Protein AF-A0AAE1L338-F1 (afdb_monomer_lite)

Sequence (168 aa):
MLDHKSTFDGTFHEGCIELVIPLTLLQFVAMLEHGADMKSQLRFGVSKTYLTIAQLLQYNCYAGVLKISAQLRNATVCKSVEDGVVCPLVLRKGLCTTSAMGNIDHNPTATTSTNSFHGTSVSVFQHSIKEDKGEERGQLQFGEEKVKIVPKLPDSFTNVRPAFFNMN

Structure (mmCIF, N/CA/C/O backbone):
data_AF-A0AAE1L338-F1
#
_entry.id   AF-A0AAE1L338-F1
#
loop_
_atom_site.group_PDB
_atom_site.id
_atom_site.type_symbol
_atom_site.label_atom_id
_atom_site.label_alt_id
_atom_site.label_comp_id
_atom_site.label_asym_id
_atom_site.label_entity_id
_atom_site.label_seq_id
_atom_site.pdbx_PDB_ins_code
_atom_site.Cartn_x
_atom_site.Cartn_y
_atom_site.Cartn_z
_atom_site.occupancy
_atom_site.B_iso_or_equiv
_atom_site.auth_seq_id
_atom_site.auth_comp_id
_atom_site.auth_asym_id
_atom_site.auth_atom_id
_atom_site.pdbx_PDB_model_num
ATOM 1 N N . MET A 1 1 ? 7.293 -28.829 -3.267 1.00 37.09 1 MET A N 1
ATOM 2 C CA . MET A 1 1 ? 8.489 -28.284 -3.940 1.00 37.09 1 MET A CA 1
ATOM 3 C C . MET A 1 1 ? 7.964 -27.532 -5.155 1.00 37.09 1 MET A C 1
ATOM 5 O O . MET A 1 1 ? 7.483 -28.184 -6.065 1.00 37.09 1 MET A O 1
ATOM 9 N N . LEU A 1 2 ? 7.832 -26.202 -5.088 1.00 39.38 2 LEU A N 1
ATOM 10 C CA . LEU A 1 2 ? 7.271 -25.414 -6.199 1.00 39.38 2 LEU A CA 1
ATOM 11 C C . LEU A 1 2 ? 8.391 -25.149 -7.198 1.00 39.38 2 LEU A C 1
ATOM 13 O O . LEU A 1 2 ? 9.387 -24.557 -6.803 1.00 39.38 2 LEU A O 1
ATOM 17 N N . ASP A 1 3 ? 8.243 -25.609 -8.435 1.00 42.62 3 ASP A N 1
ATOM 18 C CA . ASP A 1 3 ? 9.227 -25.429 -9.503 1.00 42.62 3 ASP A CA 1
ATOM 19 C C . ASP A 1 3 ? 9.477 -23.935 -9.765 1.00 42.62 3 ASP A C 1
ATOM 21 O O . ASP A 1 3 ? 8.553 -23.173 -10.042 1.00 42.62 3 ASP A O 1
ATOM 25 N N . HIS A 1 4 ? 10.727 -23.487 -9.630 1.00 52.31 4 HIS A N 1
ATOM 26 C CA . HIS A 1 4 ? 11.099 -22.063 -9.700 1.00 52.31 4 HIS A CA 1
ATOM 27 C C . HIS A 1 4 ? 11.395 -21.579 -11.129 1.00 52.31 4 HIS A C 1
ATOM 29 O O . HIS A 1 4 ? 11.832 -20.444 -11.314 1.00 52.31 4 HIS A O 1
ATOM 35 N N . LYS A 1 5 ? 11.232 -22.442 -12.139 1.00 49.78 5 LYS A N 1
ATOM 36 C CA . LYS A 1 5 ? 11.536 -22.140 -13.541 1.00 49.78 5 LYS A CA 1
ATOM 37 C C . LYS A 1 5 ? 10.274 -22.252 -14.384 1.00 49.78 5 LYS A C 1
ATOM 39 O O . LYS A 1 5 ? 9.944 -23.318 -14.885 1.00 49.78 5 LYS A O 1
ATOM 44 N N . SER A 1 6 ? 9.590 -21.132 -14.573 1.00 55.25 6 SER A N 1
ATOM 45 C CA . SER A 1 6 ? 8.629 -20.988 -15.664 1.00 55.25 6 SER A CA 1
ATOM 46 C C . SER A 1 6 ? 9.393 -20.707 -16.959 1.00 55.25 6 SER A C 1
ATOM 48 O O . SER A 1 6 ? 10.070 -19.683 -17.065 1.00 55.25 6 SER A O 1
ATOM 50 N N . THR A 1 7 ? 9.303 -21.603 -17.936 1.00 60.34 7 THR A N 1
ATOM 51 C CA . THR A 1 7 ? 9.772 -21.365 -19.306 1.00 60.34 7 THR A CA 1
ATOM 52 C C . THR A 1 7 ? 8.734 -20.541 -20.062 1.00 60.34 7 THR A C 1
ATOM 54 O O . THR A 1 7 ? 7.563 -20.909 -20.115 1.00 60.34 7 THR A O 1
ATOM 57 N N . PHE A 1 8 ? 9.154 -19.405 -20.620 1.00 70.81 8 PHE A N 1
ATOM 58 C CA . PHE A 1 8 ? 8.331 -18.594 -21.514 1.00 70.81 8 PHE A CA 1
ATOM 59 C C . PHE A 1 8 ? 8.605 -19.029 -22.954 1.00 70.81 8 PHE A C 1
ATOM 61 O O . PHE A 1 8 ? 9.726 -18.871 -23.427 1.00 70.81 8 PHE A O 1
ATOM 68 N N . ASP A 1 9 ? 7.587 -19.574 -23.619 1.00 71.81 9 ASP A N 1
ATOM 69 C CA . ASP A 1 9 ? 7.668 -20.103 -24.991 1.00 71.81 9 ASP A CA 1
ATOM 70 C C . ASP A 1 9 ? 6.884 -19.226 -25.989 1.00 71.81 9 ASP A C 1
ATOM 72 O O . ASP A 1 9 ? 6.324 -19.687 -26.980 1.00 71.81 9 ASP A O 1
ATOM 76 N N . GLY A 1 10 ? 6.765 -17.932 -25.672 1.00 73.69 10 GLY A N 1
ATOM 77 C CA . GLY A 1 10 ? 6.044 -16.954 -26.478 1.00 73.69 10 GLY A CA 1
ATOM 78 C C . GLY A 1 10 ? 6.976 -16.092 -27.324 1.00 73.69 10 GLY A C 1
ATOM 79 O O . GLY A 1 10 ? 8.106 -15.792 -26.943 1.00 73.69 10 GLY A O 1
ATOM 80 N N . THR A 1 11 ? 6.475 -15.625 -28.462 1.00 71.94 11 THR A N 1
ATOM 81 C CA . THR A 1 11 ? 7.106 -14.549 -29.232 1.00 71.94 11 THR A CA 1
ATOM 82 C C . THR A 1 11 ? 6.439 -13.226 -28.896 1.00 71.94 11 THR A C 1
ATOM 84 O O 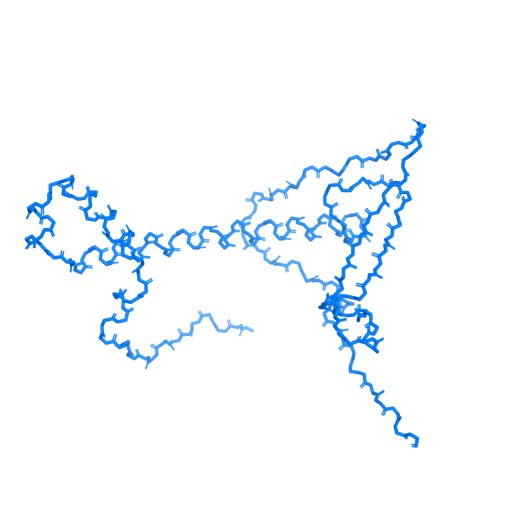. THR A 1 11 ? 5.213 -13.118 -28.895 1.00 71.94 11 THR A O 1
ATOM 87 N N . PHE A 1 12 ? 7.241 -12.203 -28.631 1.00 70.50 12 PHE A N 1
ATOM 88 C CA . PHE A 1 12 ? 6.729 -10.851 -28.463 1.00 70.50 12 PHE A CA 1
ATOM 89 C C . PHE A 1 12 ? 6.345 -10.245 -29.817 1.00 70.50 12 PHE A C 1
ATOM 91 O O . PHE A 1 12 ? 7.044 -10.449 -30.809 1.00 70.50 12 PHE A O 1
ATOM 98 N N . HIS A 1 13 ? 5.247 -9.486 -29.851 1.00 76.12 13 HIS A N 1
ATOM 99 C CA . HIS A 1 13 ? 4.882 -8.704 -31.031 1.00 76.12 13 HIS A CA 1
ATOM 100 C C . HIS A 1 13 ? 5.993 -7.688 -31.335 1.00 76.12 13 HIS A C 1
ATOM 102 O O . HIS A 1 13 ? 6.509 -7.031 -30.427 1.00 76.12 13 HIS A O 1
ATOM 108 N N . GLU A 1 14 ? 6.340 -7.525 -32.611 1.00 72.06 14 GLU A N 1
ATOM 109 C CA . GLU A 1 14 ? 7.266 -6.486 -33.062 1.00 72.06 14 GLU A CA 1
ATOM 110 C C . GLU A 1 14 ? 6.792 -5.101 -32.578 1.00 72.06 14 GLU A C 1
ATOM 112 O O . GLU A 1 14 ? 5.621 -4.759 -32.723 1.00 72.06 14 GLU A O 1
ATOM 117 N N . GLY A 1 15 ? 7.666 -4.343 -31.910 1.00 67.94 15 GLY A N 1
ATOM 118 C CA . GLY A 1 15 ? 7.318 -3.045 -31.315 1.00 67.94 15 GLY A CA 1
ATOM 119 C C . GLY A 1 15 ? 6.661 -3.091 -29.925 1.00 67.94 15 GLY A C 1
ATOM 120 O O . GLY A 1 15 ? 6.409 -2.038 -29.347 1.00 67.94 15 GLY A O 1
ATOM 121 N N . CYS A 1 16 ? 6.433 -4.261 -29.307 1.00 70.50 16 CYS A N 1
ATOM 122 C CA . CYS A 1 16 ? 5.826 -4.317 -27.963 1.00 70.50 16 CYS A CA 1
ATOM 123 C C . CYS A 1 16 ? 6.638 -3.550 -26.903 1.00 70.50 16 CYS A C 1
ATOM 125 O O . CYS A 1 16 ? 6.084 -3.013 -25.951 1.00 70.50 16 CYS A O 1
ATOM 127 N N . ILE A 1 17 ? 7.958 -3.487 -27.077 1.00 65.69 17 ILE A N 1
ATOM 128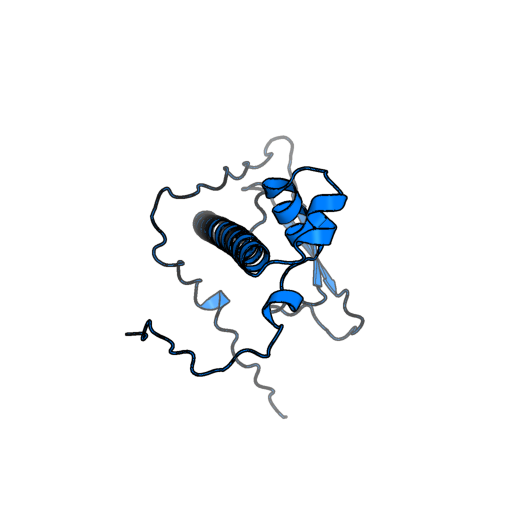 C CA . ILE A 1 17 ? 8.880 -2.774 -26.192 1.00 65.69 17 ILE A CA 1
ATOM 129 C C . ILE A 1 17 ? 8.666 -1.260 -26.295 1.00 65.69 17 ILE A C 1
ATOM 131 O O . ILE A 1 17 ? 8.659 -0.570 -25.279 1.00 65.69 17 ILE A O 1
ATOM 135 N N . GLU A 1 18 ? 8.439 -0.758 -27.507 1.00 70.19 18 GLU A N 1
ATOM 136 C CA . GLU A 1 18 ? 8.206 0.663 -27.782 1.00 70.19 18 GLU A CA 1
ATOM 137 C C . GLU A 1 18 ? 6.873 1.140 -27.191 1.00 70.19 18 GLU A C 1
ATOM 139 O O . GLU A 1 18 ? 6.762 2.289 -26.777 1.00 70.19 18 GLU A O 1
ATOM 144 N N . LEU A 1 19 ? 5.888 0.242 -27.079 1.00 72.38 19 LEU A N 1
ATOM 145 C CA . LEU A 1 19 ? 4.573 0.530 -26.496 1.00 72.38 19 LEU A CA 1
ATOM 146 C C . LEU A 1 19 ? 4.558 0.529 -24.959 1.00 72.38 19 LEU A C 1
ATOM 148 O O . LEU A 1 19 ? 3.675 1.135 -24.355 1.00 72.38 19 LEU A O 1
ATOM 152 N N . VAL A 1 20 ? 5.499 -0.166 -24.312 1.00 74.88 20 VAL A N 1
ATOM 153 C CA . VAL A 1 20 ? 5.529 -0.327 -22.844 1.00 74.88 20 VAL A CA 1
ATOM 154 C C . VAL A 1 20 ? 6.289 0.808 -22.151 1.00 74.88 20 VAL A C 1
ATOM 156 O O . VAL A 1 20 ? 6.029 1.110 -20.982 1.00 74.88 20 VAL A O 1
ATOM 159 N N . ILE A 1 21 ? 7.222 1.450 -22.856 1.00 78.12 21 ILE A N 1
ATOM 160 C CA . ILE A 1 21 ? 8.064 2.502 -22.288 1.00 78.12 21 ILE A CA 1
ATOM 161 C C . ILE A 1 21 ? 7.387 3.866 -22.454 1.00 78.12 21 ILE A C 1
ATOM 163 O O . ILE A 1 21 ? 7.110 4.280 -23.580 1.00 78.12 21 ILE A O 1
ATOM 167 N N . PRO A 1 22 ? 7.188 4.632 -21.366 1.00 83.75 22 PRO A N 1
ATOM 168 C CA . PRO A 1 22 ? 6.717 6.006 -21.473 1.00 83.75 22 PRO A CA 1
ATOM 169 C C . PRO A 1 22 ? 7.661 6.861 -22.328 1.00 83.75 22 PRO A C 1
ATOM 171 O O . PRO A 1 22 ? 8.869 6.897 -22.079 1.00 83.75 22 PRO A O 1
ATOM 174 N N . LEU A 1 23 ? 7.110 7.617 -23.284 1.00 81.19 23 LEU A N 1
ATOM 175 C CA . LEU A 1 23 ? 7.886 8.496 -24.173 1.00 81.19 23 LEU A CA 1
ATOM 176 C C . LEU A 1 23 ? 8.782 9.477 -23.398 1.00 81.19 23 LEU A C 1
ATOM 178 O O . LEU A 1 23 ? 9.899 9.767 -23.816 1.00 81.19 23 LEU A O 1
ATOM 182 N N . THR A 1 24 ? 8.325 9.939 -22.236 1.00 84.00 24 THR A N 1
ATOM 183 C CA . THR A 1 24 ? 9.082 10.825 -21.342 1.00 84.00 24 THR A CA 1
ATOM 184 C C . THR A 1 24 ? 10.343 10.169 -20.781 1.00 84.00 24 THR A C 1
ATOM 186 O O . THR A 1 24 ? 11.383 10.818 -20.689 1.00 84.00 24 THR A O 1
ATOM 189 N N . LEU A 1 25 ? 10.288 8.876 -20.442 1.00 83.88 25 LEU A N 1
ATOM 190 C CA . LEU A 1 25 ? 11.451 8.121 -19.969 1.00 83.88 25 LEU A CA 1
ATOM 191 C C . LEU A 1 25 ? 12.460 7.916 -21.102 1.00 83.88 25 LEU A C 1
ATOM 193 O O . LEU A 1 25 ? 13.666 8.013 -20.892 1.00 83.88 25 LEU A O 1
ATOM 197 N N . LEU A 1 26 ? 11.962 7.686 -22.314 1.00 82.00 26 LEU A N 1
ATOM 198 C CA . LEU A 1 26 ? 12.795 7.534 -23.498 1.00 82.00 26 LEU A CA 1
ATOM 199 C C . LEU A 1 26 ? 13.516 8.838 -23.868 1.00 82.00 26 LEU A C 1
ATOM 201 O O . LEU A 1 26 ? 14.717 8.831 -24.127 1.00 82.00 26 LEU A O 1
ATOM 205 N N . GLN A 1 27 ? 12.801 9.965 -23.816 1.00 80.25 27 GLN A N 1
ATOM 206 C CA . GLN A 1 27 ? 13.368 11.305 -23.989 1.00 80.25 27 GLN A CA 1
ATOM 207 C C . GLN A 1 27 ? 14.405 11.625 -22.910 1.00 80.25 27 GLN A C 1
ATOM 209 O O . GLN A 1 27 ? 15.455 12.184 -23.212 1.00 80.25 27 GLN A O 1
ATOM 214 N N . PHE A 1 28 ? 14.147 11.235 -21.660 1.00 84.12 28 PHE A N 1
ATOM 215 C CA . PHE A 1 28 ? 15.109 11.390 -20.573 1.00 84.12 28 PHE A CA 1
ATOM 216 C C . PHE A 1 28 ? 16.410 10.625 -20.839 1.00 84.12 28 PHE A C 1
ATOM 218 O O . PHE A 1 28 ? 17.489 11.203 -20.738 1.00 84.12 28 PHE A O 1
ATOM 225 N N . VAL A 1 29 ? 16.323 9.356 -21.244 1.00 85.62 29 VAL A N 1
ATOM 226 C CA . VAL A 1 29 ? 17.503 8.550 -21.592 1.00 85.62 29 VAL A CA 1
ATOM 227 C C . VAL A 1 29 ? 18.264 9.157 -22.776 1.00 85.62 29 VAL A C 1
ATOM 229 O O . VAL A 1 29 ? 19.488 9.252 -22.724 1.00 85.62 29 VAL A O 1
ATOM 232 N N . ALA A 1 30 ? 17.559 9.633 -23.805 1.00 80.62 30 ALA A N 1
ATOM 233 C CA . ALA A 1 30 ? 18.185 10.308 -24.942 1.00 80.62 30 ALA A CA 1
ATOM 234 C C . ALA A 1 30 ? 18.924 11.596 -24.524 1.00 80.62 30 ALA A C 1
ATOM 236 O O . ALA A 1 30 ? 20.029 11.855 -25.001 1.00 80.62 30 ALA A O 1
ATOM 237 N N . MET A 1 31 ? 18.355 12.375 -23.595 1.00 81.12 31 MET A N 1
ATOM 238 C CA . MET A 1 31 ? 18.999 13.570 -23.036 1.00 81.12 31 MET A CA 1
ATOM 239 C C . MET A 1 31 ? 20.235 13.250 -22.188 1.00 81.12 31 MET A C 1
ATOM 241 O O . MET A 1 31 ? 21.163 14.054 -22.167 1.00 81.12 31 MET A O 1
ATOM 245 N N . LEU A 1 32 ? 20.276 12.110 -21.491 1.00 82.56 32 LEU A N 1
ATOM 246 C CA . LEU A 1 32 ? 21.463 11.704 -20.727 1.00 82.56 32 LEU A CA 1
ATOM 247 C C . LEU A 1 32 ? 22.663 11.406 -21.631 1.00 82.56 32 LEU A C 1
ATOM 249 O O . LEU A 1 32 ? 23.795 11.680 -21.242 1.00 82.56 32 LEU A O 1
ATOM 253 N N . GLU A 1 33 ? 22.423 10.849 -22.818 1.00 76.88 33 GLU A N 1
ATOM 254 C CA . GLU A 1 33 ? 23.493 10.476 -23.747 1.00 76.88 33 GLU A CA 1
ATOM 255 C C . GLU A 1 33 ? 23.948 11.649 -24.628 1.00 76.88 33 GLU A C 1
ATOM 257 O O . GLU A 1 33 ? 25.146 11.831 -24.833 1.00 76.88 33 GLU A O 1
ATOM 262 N N . HIS A 1 34 ? 23.012 12.472 -25.115 1.00 77.00 34 HIS A N 1
ATOM 263 C CA . HIS A 1 34 ? 23.302 13.529 -26.100 1.00 77.00 34 HIS A CA 1
ATOM 264 C C . HIS A 1 34 ? 23.208 14.959 -25.561 1.00 77.00 34 HIS A C 1
ATOM 266 O O . HIS A 1 34 ? 23.511 15.917 -26.275 1.00 77.00 34 HIS A O 1
ATOM 272 N N . GLY A 1 35 ? 22.767 15.137 -24.316 1.00 70.25 35 GLY A N 1
ATOM 273 C CA . GLY A 1 35 ? 22.424 16.449 -23.777 1.00 70.25 35 GLY A CA 1
ATOM 274 C C . GLY A 1 35 ? 21.172 17.050 -24.432 1.00 70.25 35 GLY A C 1
ATOM 275 O O . GLY A 1 35 ? 20.378 16.371 -25.088 1.00 70.25 35 GLY A O 1
ATOM 276 N N . ALA A 1 36 ? 20.980 18.358 -24.258 1.00 69.06 36 ALA A N 1
ATOM 277 C CA . ALA A 1 36 ? 19.820 19.091 -24.778 1.00 69.06 36 ALA A CA 1
ATOM 278 C C . ALA A 1 36 ? 19.909 19.434 -26.286 1.00 69.06 36 ALA A C 1
ATOM 280 O O . ALA A 1 36 ? 19.144 20.270 -26.769 1.00 69.06 36 ALA A O 1
ATOM 281 N N . ASP A 1 37 ? 20.844 18.840 -27.039 1.00 69.94 37 ASP A N 1
ATOM 282 C CA . ASP A 1 37 ? 20.990 19.127 -28.467 1.00 69.94 37 ASP A CA 1
ATOM 283 C C . ASP A 1 37 ? 19.860 18.489 -29.290 1.00 69.94 37 ASP A C 1
ATOM 285 O O . ASP A 1 37 ? 19.766 17.277 -29.467 1.00 69.94 37 ASP A O 1
ATOM 289 N N . MET A 1 38 ? 18.999 19.335 -29.846 1.00 62.84 38 MET A N 1
ATOM 290 C CA . MET A 1 38 ? 17.832 18.920 -30.623 1.00 62.84 38 MET A CA 1
ATOM 291 C C . MET A 1 38 ? 18.210 18.269 -31.970 1.00 62.84 38 MET A C 1
ATOM 293 O O . MET A 1 38 ? 17.427 17.497 -32.525 1.00 62.84 38 MET A O 1
ATOM 297 N N . LYS A 1 39 ? 19.404 18.559 -32.520 1.00 59.28 39 LYS A N 1
ATOM 298 C CA . LYS A 1 39 ? 19.851 18.026 -33.824 1.00 59.28 39 LYS A CA 1
ATOM 299 C C . LYS A 1 39 ? 20.396 16.601 -33.730 1.00 59.28 39 LYS A C 1
ATOM 301 O O . LYS A 1 39 ? 20.158 15.816 -34.650 1.00 59.28 39 LYS A O 1
ATOM 306 N N . SER A 1 40 ? 21.105 16.261 -32.655 1.00 59.22 40 SER A N 1
ATOM 307 C CA . SER A 1 40 ? 21.557 14.893 -32.374 1.00 59.22 40 SER A CA 1
ATOM 308 C C . SER A 1 40 ? 20.380 13.964 -32.056 1.00 59.22 40 SER A C 1
ATOM 310 O O . SER A 1 40 ? 20.292 12.879 -32.632 1.00 59.22 40 SER A O 1
ATOM 312 N N . GLN A 1 41 ? 19.403 14.429 -31.269 1.00 56.22 41 GLN A N 1
ATOM 313 C CA . GLN A 1 41 ? 18.199 13.661 -30.921 1.00 56.22 41 GLN A CA 1
ATOM 314 C C . GLN A 1 41 ? 17.345 13.278 -32.145 1.00 56.22 41 GLN A C 1
ATOM 316 O O . GLN A 1 41 ? 16.794 12.180 -32.196 1.00 56.22 41 GLN A O 1
ATOM 321 N N . LEU A 1 42 ? 17.272 14.143 -33.166 1.00 57.44 42 LEU A N 1
ATOM 322 C CA . LEU A 1 42 ? 16.530 13.870 -34.404 1.00 57.44 42 LEU A CA 1
ATOM 323 C C . LEU A 1 42 ? 17.298 12.956 -35.380 1.00 57.44 42 LEU A C 1
ATOM 325 O O . LEU A 1 42 ? 16.683 12.262 -36.186 1.00 57.44 42 LEU A O 1
ATOM 329 N N . ARG A 1 43 ? 18.640 12.958 -35.330 1.00 53.00 43 ARG A N 1
ATOM 330 C CA . ARG A 1 43 ? 19.498 12.176 -36.241 1.00 53.00 43 ARG A CA 1
ATOM 331 C C . ARG A 1 43 ? 19.646 10.710 -35.848 1.00 53.00 43 ARG A C 1
ATOM 333 O O . ARG A 1 43 ? 19.800 9.885 -36.743 1.00 53.00 43 ARG A O 1
ATOM 340 N N . PHE A 1 44 ? 19.638 10.388 -34.556 1.00 56.69 44 PHE A N 1
ATOM 341 C CA . PHE A 1 44 ? 19.902 9.021 -34.085 1.00 56.69 44 PHE A CA 1
ATOM 342 C C . PHE A 1 44 ? 18.644 8.175 -33.864 1.00 56.69 44 PHE A C 1
ATOM 344 O O . PHE A 1 44 ? 18.756 6.954 -33.755 1.00 56.69 44 PHE A O 1
ATOM 351 N N . GLY A 1 45 ? 17.457 8.793 -33.872 1.00 59.22 45 GLY A N 1
ATOM 352 C CA . GLY A 1 45 ? 16.196 8.097 -33.631 1.00 59.22 45 GLY A CA 1
ATOM 353 C C . GLY A 1 45 ? 16.171 7.377 -32.278 1.00 59.22 45 GLY A C 1
ATOM 354 O O . GLY A 1 45 ? 17.114 7.416 -31.487 1.00 59.22 45 GLY A O 1
ATOM 355 N N . VAL A 1 46 ? 15.067 6.696 -31.986 1.00 62.84 46 VAL A N 1
ATOM 356 C CA . VAL A 1 46 ? 15.003 5.800 -30.831 1.00 62.84 46 VAL A CA 1
ATOM 357 C C . VAL A 1 46 ? 15.881 4.584 -31.130 1.00 62.84 46 VAL A C 1
ATOM 359 O O . VAL A 1 46 ? 15.466 3.655 -31.817 1.00 62.84 46 VAL A O 1
ATOM 362 N N . SER A 1 47 ? 17.126 4.595 -30.657 1.00 72.31 47 SER A N 1
ATOM 363 C CA . SER A 1 47 ? 17.994 3.427 -30.772 1.00 72.31 47 SER A CA 1
ATOM 364 C C . SER A 1 47 ? 17.488 2.291 -29.873 1.00 72.31 47 SER A C 1
ATOM 366 O O . SER A 1 47 ? 16.931 2.518 -28.792 1.00 72.31 47 SER A O 1
ATOM 368 N N . LYS A 1 48 ? 17.744 1.039 -30.275 1.00 76.06 48 LYS A N 1
ATOM 369 C CA . LYS A 1 48 ? 17.500 -0.144 -29.424 1.00 76.06 48 LYS A CA 1
ATOM 370 C C . LYS A 1 48 ? 18.197 -0.027 -28.060 1.00 76.06 48 LYS A C 1
ATOM 372 O O . LYS A 1 48 ? 17.707 -0.568 -27.069 1.00 76.06 48 LYS A O 1
ATOM 377 N N . THR A 1 49 ? 19.303 0.715 -27.991 1.00 77.62 49 THR A N 1
ATOM 378 C CA . THR A 1 49 ? 20.025 1.016 -26.752 1.00 77.62 49 THR A CA 1
ATOM 379 C C . THR A 1 49 ? 19.178 1.860 -25.798 1.00 77.62 49 THR A C 1
ATOM 381 O O . THR A 1 49 ? 19.065 1.505 -24.627 1.00 77.62 49 THR A O 1
ATOM 384 N N . TYR A 1 50 ? 18.498 2.907 -26.284 1.00 80.88 50 TYR A N 1
ATOM 385 C CA . TYR A 1 50 ? 17.627 3.748 -25.446 1.00 80.88 50 TYR A CA 1
ATOM 386 C C . TYR A 1 50 ? 16.447 2.976 -24.883 1.00 80.88 50 TYR A C 1
ATOM 388 O O . TYR A 1 50 ? 16.145 3.102 -23.697 1.00 80.88 50 TYR A O 1
ATOM 396 N N . LEU A 1 51 ? 15.826 2.135 -25.713 1.00 79.12 51 LEU A N 1
ATOM 397 C CA . LEU A 1 51 ? 14.755 1.248 -25.270 1.00 79.12 51 LEU A CA 1
ATOM 398 C C . LEU A 1 51 ? 15.258 0.310 -24.168 1.00 79.12 51 LEU A C 1
ATOM 400 O O . LEU A 1 51 ? 14.639 0.219 -23.114 1.00 79.12 51 LEU A O 1
ATOM 404 N N . THR A 1 52 ? 16.423 -0.311 -24.354 1.00 81.62 52 THR A N 1
ATOM 405 C CA . THR A 1 52 ? 16.996 -1.238 -23.365 1.00 81.62 52 THR A CA 1
ATOM 406 C C . THR A 1 52 ? 17.293 -0.543 -22.031 1.00 81.62 52 THR A C 1
ATOM 408 O O . THR A 1 52 ? 16.947 -1.062 -20.968 1.00 81.62 52 THR A O 1
ATOM 411 N N . ILE A 1 53 ? 17.892 0.652 -22.064 1.00 84.31 53 ILE A N 1
ATOM 412 C CA . ILE A 1 53 ? 18.195 1.434 -20.855 1.00 84.31 53 ILE A CA 1
ATOM 413 C C . ILE A 1 53 ? 16.902 1.862 -20.151 1.00 84.31 53 ILE A C 1
ATOM 415 O O . ILE A 1 53 ? 16.782 1.707 -18.934 1.00 84.31 53 ILE A O 1
ATOM 419 N N . ALA A 1 54 ? 15.913 2.359 -20.896 1.00 83.62 54 ALA A N 1
ATOM 420 C CA . ALA A 1 54 ? 14.636 2.781 -20.332 1.00 83.62 54 ALA A CA 1
ATOM 421 C C . ALA A 1 54 ? 13.863 1.605 -19.706 1.00 83.62 54 ALA A C 1
ATOM 423 O O . ALA A 1 54 ? 13.345 1.743 -18.597 1.00 83.62 54 ALA A O 1
ATOM 424 N N . GLN A 1 55 ? 13.853 0.428 -20.343 1.00 84.69 55 GLN A N 1
ATOM 425 C CA . GLN A 1 55 ? 13.267 -0.784 -19.757 1.00 84.69 55 GLN A CA 1
ATOM 426 C C . GLN A 1 55 ? 13.971 -1.194 -18.468 1.00 84.69 55 GLN A C 1
ATOM 428 O O . GLN A 1 55 ? 13.309 -1.524 -17.484 1.00 84.69 55 GLN A O 1
ATOM 433 N N . LEU A 1 56 ? 15.305 -1.161 -18.450 1.00 85.19 56 LEU A N 1
ATOM 434 C CA . LEU A 1 56 ? 16.081 -1.527 -17.269 1.00 85.19 56 LEU A CA 1
ATOM 435 C C . LEU A 1 56 ? 15.798 -0.578 -16.098 1.00 85.19 56 LEU A C 1
ATOM 437 O O . LEU A 1 56 ? 15.620 -1.031 -14.967 1.00 85.19 56 LEU A O 1
ATOM 441 N N . LEU A 1 57 ? 15.708 0.728 -16.362 1.00 85.69 57 LEU A N 1
ATOM 442 C CA . LEU A 1 57 ? 15.327 1.726 -15.361 1.00 85.69 57 LEU A CA 1
ATOM 443 C C . LEU A 1 57 ? 13.908 1.481 -14.837 1.00 85.69 57 LEU A C 1
ATOM 445 O O . LEU A 1 57 ? 13.709 1.432 -13.624 1.00 85.69 57 LEU A O 1
ATOM 449 N N . GLN A 1 58 ? 12.936 1.267 -15.728 1.00 83.94 58 GLN A N 1
ATOM 450 C CA . GLN A 1 58 ? 11.550 0.984 -15.352 1.00 83.94 58 GLN A CA 1
ATOM 451 C C . GLN A 1 58 ? 11.449 -0.277 -14.483 1.00 83.94 58 GLN A C 1
ATOM 453 O O . GLN A 1 58 ? 10.809 -0.251 -13.429 1.00 83.94 58 GLN A O 1
ATOM 458 N N . TYR A 1 59 ? 12.123 -1.358 -14.884 1.00 84.69 59 TYR A N 1
ATOM 459 C CA . TYR A 1 59 ? 12.160 -2.608 -14.133 1.00 84.69 59 TYR A CA 1
ATOM 460 C C . TYR A 1 59 ? 12.803 -2.429 -12.756 1.00 84.69 59 TYR A C 1
ATOM 462 O O . TYR A 1 59 ? 12.226 -2.849 -11.755 1.00 84.69 59 TYR A O 1
ATOM 470 N N . ASN A 1 60 ? 13.962 -1.771 -12.677 1.00 80.19 60 ASN A N 1
ATOM 471 C CA . ASN A 1 60 ? 14.660 -1.558 -11.409 1.00 80.19 60 ASN A CA 1
ATOM 472 C C . ASN A 1 60 ? 13.846 -0.687 -10.445 1.00 80.19 60 ASN A C 1
ATOM 474 O O . ASN A 1 60 ? 13.762 -1.009 -9.258 1.00 80.19 60 ASN A O 1
ATOM 478 N N . CYS A 1 61 ? 13.198 0.370 -10.944 1.00 82.75 61 CYS A N 1
ATOM 479 C CA . CYS A 1 61 ? 12.297 1.189 -10.138 1.00 82.75 61 CYS A CA 1
ATOM 480 C C . CYS A 1 61 ? 11.108 0.370 -9.626 1.00 82.75 61 CYS A C 1
ATOM 482 O O . CYS A 1 61 ? 10.810 0.403 -8.431 1.00 82.75 61 CYS A O 1
ATOM 484 N N . TYR A 1 62 ? 10.461 -0.406 -10.500 1.00 81.50 62 TYR A N 1
ATOM 485 C CA . TYR A 1 62 ? 9.335 -1.252 -10.110 1.00 81.50 62 TYR A CA 1
ATOM 486 C C . TYR A 1 62 ? 9.745 -2.305 -9.075 1.00 81.50 62 TYR A C 1
ATOM 488 O O . TYR A 1 62 ? 9.112 -2.420 -8.027 1.00 81.50 62 TYR A O 1
ATOM 496 N N . ALA A 1 63 ? 10.841 -3.026 -9.317 1.00 78.25 63 ALA A N 1
ATOM 497 C CA . ALA A 1 63 ? 11.370 -4.033 -8.403 1.00 78.25 63 ALA A CA 1
ATOM 498 C C . ALA A 1 63 ? 11.732 -3.431 -7.034 1.00 78.25 63 ALA A C 1
ATOM 500 O O . ALA A 1 63 ? 11.444 -4.033 -5.996 1.00 78.25 63 ALA A O 1
ATOM 501 N N . GLY A 1 64 ? 12.307 -2.224 -7.017 1.00 75.75 64 GLY A N 1
ATOM 502 C CA . GLY A 1 64 ? 12.590 -1.476 -5.794 1.00 75.75 64 GLY A CA 1
ATOM 503 C C . GLY A 1 64 ? 11.324 -1.150 -4.999 1.00 75.75 64 GLY A C 1
ATOM 504 O O . GLY A 1 64 ? 11.244 -1.471 -3.812 1.00 75.75 64 GLY A O 1
ATOM 505 N N . VAL A 1 65 ? 10.303 -0.589 -5.655 1.00 82.50 65 VAL A N 1
ATOM 506 C CA . VAL A 1 65 ? 9.001 -0.287 -5.030 1.00 82.50 65 VAL A CA 1
ATOM 507 C C . VAL A 1 65 ? 8.327 -1.558 -4.511 1.00 82.50 65 VAL A C 1
ATOM 509 O O . VAL A 1 65 ? 7.789 -1.572 -3.402 1.00 82.50 65 VAL A O 1
ATOM 512 N N . LEU A 1 66 ? 8.391 -2.657 -5.265 1.00 80.19 66 LEU A N 1
ATOM 513 C CA . LEU A 1 66 ? 7.822 -3.939 -4.853 1.00 80.19 66 LEU A CA 1
ATOM 514 C C . LEU A 1 66 ? 8.520 -4.493 -3.603 1.00 80.19 66 LEU A C 1
ATOM 516 O O . LEU A 1 66 ? 7.868 -4.988 -2.685 1.00 80.19 66 LEU A O 1
ATOM 520 N N . LYS A 1 67 ? 9.847 -4.362 -3.531 1.00 79.12 67 LYS A N 1
ATOM 521 C CA . LYS A 1 67 ? 10.628 -4.770 -2.360 1.00 79.12 67 LYS A CA 1
ATOM 522 C C . LYS A 1 67 ? 10.263 -3.944 -1.126 1.00 79.12 67 LYS A C 1
ATOM 524 O O . LYS A 1 67 ? 9.993 -4.521 -0.074 1.00 79.12 67 LYS A O 1
ATOM 529 N N . ILE A 1 68 ? 10.221 -2.618 -1.257 1.00 82.75 68 ILE A N 1
ATOM 530 C CA . ILE A 1 68 ? 9.889 -1.707 -0.150 1.00 82.75 68 ILE A CA 1
ATOM 531 C C . ILE A 1 68 ? 8.448 -1.935 0.320 1.00 82.75 68 ILE A C 1
ATOM 533 O O . ILE A 1 68 ? 8.202 -2.059 1.517 1.00 82.75 68 ILE A O 1
ATOM 537 N N . SER A 1 69 ? 7.493 -2.061 -0.605 1.00 84.81 69 SER A N 1
ATOM 538 C CA . SER A 1 69 ? 6.090 -2.333 -0.262 1.00 84.81 69 SER A CA 1
ATOM 539 C C . SER A 1 69 ? 5.911 -3.687 0.427 1.00 84.81 69 SER A C 1
ATOM 541 O O . SER A 1 69 ? 5.144 -3.788 1.383 1.00 84.81 69 SER A O 1
ATOM 543 N N . ALA A 1 70 ? 6.657 -4.719 0.021 1.00 84.25 70 ALA A N 1
ATOM 544 C CA . ALA A 1 70 ? 6.658 -6.006 0.710 1.00 84.25 70 ALA A CA 1
ATOM 545 C C . ALA A 1 70 ? 7.228 -5.905 2.135 1.00 84.25 70 ALA A C 1
ATOM 547 O O . ALA A 1 70 ? 6.655 -6.488 3.056 1.00 84.25 70 ALA A O 1
ATOM 548 N N . GLN A 1 71 ? 8.318 -5.155 2.331 1.00 86.19 71 GLN A N 1
ATOM 549 C CA . GLN A 1 71 ? 8.887 -4.903 3.659 1.00 86.19 71 GLN A CA 1
ATOM 550 C C . GLN A 1 71 ? 7.906 -4.139 4.556 1.00 86.19 71 GLN A C 1
ATOM 552 O O . GLN A 1 71 ? 7.672 -4.556 5.689 1.00 86.19 71 GLN A O 1
ATOM 557 N N . LEU A 1 72 ? 7.279 -3.081 4.030 1.00 88.00 72 LEU A N 1
ATOM 558 C CA . LEU A 1 72 ? 6.263 -2.300 4.736 1.00 88.00 72 LEU A CA 1
ATOM 559 C C . LEU A 1 72 ? 5.076 -3.168 5.147 1.00 88.00 72 LEU A C 1
ATOM 561 O O . LEU A 1 72 ? 4.703 -3.183 6.316 1.00 88.00 72 LEU A O 1
ATOM 565 N N . ARG A 1 73 ? 4.533 -3.950 4.208 1.00 86.56 73 ARG A N 1
ATOM 566 C CA . ARG A 1 73 ? 3.431 -4.877 4.479 1.00 86.56 73 ARG A CA 1
ATOM 567 C C . ARG A 1 73 ? 3.788 -5.848 5.599 1.00 86.56 73 ARG A C 1
ATOM 569 O O . ARG A 1 73 ? 2.995 -6.031 6.517 1.00 86.56 73 ARG A O 1
ATOM 576 N N . ASN A 1 74 ? 4.961 -6.474 5.527 1.00 87.00 74 ASN A N 1
ATOM 577 C CA . ASN A 1 74 ? 5.385 -7.438 6.537 1.00 87.00 74 ASN A CA 1
ATOM 578 C C . ASN A 1 74 ? 5.516 -6.773 7.916 1.00 87.00 74 ASN A C 1
ATOM 580 O O . ASN A 1 74 ? 4.997 -7.313 8.888 1.00 87.00 74 ASN A O 1
ATOM 584 N N . ALA A 1 75 ? 6.120 -5.583 7.993 1.00 87.62 75 ALA A N 1
ATOM 585 C CA . ALA A 1 75 ? 6.228 -4.825 9.239 1.00 87.62 75 ALA A CA 1
ATOM 586 C C . ALA A 1 75 ? 4.847 -4.471 9.823 1.00 87.62 75 ALA A C 1
ATOM 588 O O . ALA A 1 75 ? 4.619 -4.648 11.018 1.00 87.62 75 ALA A O 1
ATOM 589 N N . THR A 1 76 ? 3.894 -4.035 8.990 1.00 87.06 76 THR A N 1
ATOM 590 C CA . THR A 1 76 ? 2.512 -3.753 9.418 1.00 87.06 76 THR A CA 1
ATOM 591 C C . THR A 1 76 ? 1.800 -4.998 9.949 1.00 87.06 76 THR A C 1
ATOM 593 O O . THR A 1 76 ? 1.100 -4.917 10.961 1.00 87.06 76 THR A O 1
ATOM 596 N N . VAL A 1 77 ? 1.984 -6.156 9.305 1.00 87.19 77 VAL A N 1
ATOM 597 C CA . VAL A 1 77 ? 1.405 -7.429 9.768 1.00 87.19 77 VAL A CA 1
ATOM 598 C C . VAL A 1 77 ? 2.011 -7.838 11.105 1.00 87.19 77 VAL A C 1
ATOM 600 O O . VAL A 1 77 ? 1.255 -8.101 12.037 1.00 87.19 77 VAL A O 1
ATOM 603 N N . CYS A 1 78 ? 3.341 -7.826 11.236 1.00 85.88 78 CYS A N 1
ATOM 604 C CA . CYS A 1 78 ? 4.007 -8.113 12.509 1.00 85.88 78 CYS A CA 1
ATOM 605 C C . CYS A 1 78 ? 3.484 -7.197 13.616 1.00 85.88 78 CYS A C 1
ATOM 607 O O . CYS A 1 78 ? 3.133 -7.673 14.691 1.00 85.88 78 CYS A O 1
ATOM 609 N N . LYS A 1 79 ? 3.323 -5.900 13.322 1.00 86.88 79 LYS A N 1
ATOM 610 C CA . LYS A 1 79 ? 2.813 -4.951 14.309 1.00 86.88 79 LYS A CA 1
ATOM 611 C C . LYS A 1 79 ? 1.374 -5.236 14.726 1.00 86.88 79 LYS A C 1
ATOM 613 O O . LYS A 1 79 ? 1.045 -5.157 15.901 1.00 86.88 79 LYS A O 1
ATOM 618 N N . SER A 1 80 ? 0.528 -5.609 13.771 1.00 87.00 80 SER A N 1
ATOM 619 C CA . SER A 1 80 ? -0.862 -5.981 14.052 1.00 87.00 80 SER A CA 1
ATOM 620 C C . SER A 1 80 ? -0.951 -7.252 14.903 1.00 87.00 80 SER A C 1
ATOM 622 O O . SER A 1 80 ? -1.830 -7.357 15.753 1.00 87.00 80 SER A O 1
ATOM 624 N N . VAL A 1 81 ? -0.029 -8.202 14.698 1.00 87.19 81 VAL A N 1
ATOM 625 C CA . VAL A 1 81 ? 0.089 -9.415 15.521 1.00 87.19 81 VAL A CA 1
ATOM 626 C C . VAL A 1 81 ? 0.535 -9.070 16.944 1.00 87.19 81 VAL A C 1
ATOM 628 O O . VAL A 1 81 ? -0.096 -9.533 17.887 1.00 87.19 81 VAL A O 1
ATOM 631 N N . GLU A 1 82 ? 1.565 -8.231 17.109 1.00 86.38 82 GLU A N 1
ATOM 632 C CA . GLU A 1 82 ? 2.018 -7.745 18.427 1.00 86.38 82 GLU A CA 1
ATOM 633 C C . GLU A 1 82 ? 0.913 -7.002 19.183 1.00 86.38 82 GLU A C 1
ATOM 635 O O . GLU A 1 82 ? 0.734 -7.188 20.384 1.00 86.38 82 GLU A O 1
ATOM 640 N N . ASP A 1 83 ? 0.172 -6.151 18.475 1.00 85.81 83 ASP A N 1
ATOM 641 C CA . ASP A 1 83 ? -0.886 -5.331 19.055 1.00 85.81 83 ASP A CA 1
ATOM 642 C C . ASP A 1 83 ? -2.179 -6.135 19.293 1.00 85.81 83 ASP A C 1
ATOM 644 O O . ASP A 1 83 ? -3.096 -5.634 19.943 1.00 85.81 83 ASP A O 1
ATOM 648 N N . GLY A 1 84 ? -2.277 -7.357 18.754 1.00 86.00 84 GLY A N 1
ATOM 649 C CA . GLY A 1 84 ? -3.464 -8.216 18.816 1.00 86.00 84 GLY A CA 1
ATOM 650 C C . GLY A 1 84 ? -4.666 -7.699 18.016 1.00 86.00 84 GLY A C 1
ATOM 651 O O . GLY A 1 84 ? -5.756 -8.262 18.101 1.00 86.00 84 GLY A O 1
ATOM 652 N N . VAL A 1 85 ? -4.493 -6.623 17.245 1.00 83.62 85 VAL A N 1
ATOM 653 C CA . VAL A 1 85 ? -5.552 -5.956 16.485 1.00 83.62 85 VAL A CA 1
ATOM 654 C C . VAL A 1 85 ? -4.983 -5.328 15.216 1.00 83.62 85 VAL A C 1
ATOM 656 O O . VAL A 1 85 ? -3.909 -4.726 15.226 1.00 83.62 85 VAL A O 1
ATOM 659 N N . VAL A 1 86 ? -5.734 -5.414 14.117 1.00 84.69 86 VAL A N 1
ATOM 660 C CA . VAL A 1 86 ? -5.431 -4.665 12.891 1.00 84.69 86 VAL A CA 1
ATOM 661 C C . VAL A 1 86 ? -5.931 -3.239 13.079 1.00 84.69 86 VAL A C 1
ATOM 663 O O . VAL A 1 86 ? -7.135 -2.997 13.126 1.00 84.69 86 VAL A O 1
ATOM 666 N N . CYS A 1 87 ? -5.009 -2.293 13.230 1.00 84.44 87 CYS A N 1
ATOM 667 C CA . CYS A 1 87 ? -5.345 -0.907 13.527 1.00 84.44 87 CYS A CA 1
ATOM 668 C C . CYS A 1 87 ? -4.380 0.050 12.808 1.00 84.44 87 CYS A C 1
ATOM 670 O O . CYS A 1 87 ? -3.175 -0.218 12.784 1.00 84.44 87 CYS A O 1
ATOM 672 N N . PRO A 1 88 ? -4.870 1.156 12.215 1.00 87.31 88 PRO A N 1
ATOM 673 C CA . PRO A 1 88 ? -4.007 2.171 11.625 1.00 87.31 88 PRO A CA 1
ATOM 674 C C . PRO A 1 88 ? -2.965 2.694 12.622 1.00 87.31 88 PRO A C 1
ATOM 676 O O . PRO A 1 88 ? -3.283 2.980 13.774 1.00 87.31 88 PRO A O 1
ATOM 679 N N . LEU A 1 89 ? -1.729 2.887 12.153 1.00 86.62 89 LEU A N 1
ATOM 680 C CA . LEU A 1 89 ? -0.599 3.320 12.990 1.00 86.62 89 LEU A CA 1
ATOM 681 C C . LEU A 1 89 ? -0.803 4.693 13.642 1.00 86.62 89 LEU A C 1
ATOM 683 O O . LEU A 1 89 ? -0.215 4.965 14.680 1.00 86.62 89 LEU A O 1
ATOM 687 N N . VAL A 1 90 ? -1.649 5.538 13.047 1.00 89.31 90 VAL A N 1
ATOM 688 C CA . VAL A 1 90 ? -1.993 6.865 13.581 1.00 89.31 90 VAL A CA 1
ATOM 689 C C . VAL A 1 90 ? -2.861 6.791 14.843 1.00 89.31 90 VAL A C 1
ATOM 691 O O . VAL A 1 90 ? -2.925 7.752 15.605 1.00 89.31 90 VAL A O 1
ATOM 694 N N . LEU A 1 91 ? -3.535 5.661 15.080 1.00 91.38 91 LEU A N 1
ATOM 695 C CA . LEU A 1 91 ? -4.388 5.481 16.248 1.00 91.38 91 LEU A CA 1
ATOM 696 C C . LEU A 1 91 ? -3.565 5.043 17.458 1.00 91.38 91 LEU A C 1
ATOM 698 O O . LEU A 1 91 ? -2.668 4.212 17.353 1.00 91.38 91 LEU A O 1
ATOM 702 N N . ARG A 1 92 ? -3.915 5.541 18.639 1.00 92.19 92 ARG A N 1
ATOM 703 C CA . ARG A 1 92 ? -3.236 5.220 19.901 1.00 92.19 92 ARG A CA 1
ATOM 704 C C . ARG A 1 92 ? -3.731 3.911 20.515 1.00 92.19 92 ARG A C 1
ATOM 706 O O . ARG A 1 92 ? -4.859 3.489 20.254 1.00 92.19 92 ARG A O 1
ATOM 713 N N . LYS A 1 93 ? -2.895 3.255 21.320 1.00 91.06 93 LYS A N 1
ATOM 714 C CA . LYS A 1 93 ? -3.275 2.091 22.139 1.00 91.06 93 LYS A CA 1
ATOM 715 C C . LYS A 1 93 ? -3.940 2.543 23.439 1.00 91.06 93 LYS A C 1
ATOM 717 O O . LYS A 1 93 ? -3.789 3.692 23.842 1.00 91.06 93 LYS A O 1
ATOM 722 N N . GLY A 1 94 ? -4.677 1.637 24.078 1.00 89.81 94 GLY A N 1
ATOM 723 C CA . GLY A 1 94 ? -5.305 1.877 25.384 1.00 89.81 94 GLY A CA 1
ATOM 724 C C . GLY A 1 94 ? -6.554 2.765 25.359 1.00 89.81 94 GLY A C 1
ATOM 725 O O . GLY A 1 94 ? -7.247 2.850 26.362 1.00 89.81 94 GLY A O 1
ATOM 726 N N . LEU A 1 95 ? -6.897 3.376 24.219 1.00 91.94 95 LEU A N 1
ATOM 727 C CA . LEU A 1 95 ? -8.072 4.240 24.113 1.00 91.94 95 LEU A CA 1
ATOM 728 C C . LEU A 1 95 ? -9.328 3.495 23.672 1.00 91.94 95 LEU A C 1
ATOM 730 O O . LEU A 1 95 ? -9.309 2.685 22.738 1.00 91.94 95 LEU A O 1
ATOM 734 N N . CYS A 1 96 ? -10.454 3.889 24.267 1.00 91.38 96 CYS A N 1
ATOM 735 C CA . CYS A 1 96 ? -11.770 3.516 23.772 1.00 91.38 96 CYS A CA 1
ATOM 736 C C . CYS A 1 96 ? -11.948 4.045 22.343 1.00 91.38 96 CYS A C 1
ATOM 738 O O . CYS A 1 96 ? -11.876 5.252 22.088 1.00 91.38 96 CYS A O 1
ATOM 740 N N . THR A 1 97 ? -12.171 3.124 21.408 1.00 90.25 97 THR A N 1
ATOM 741 C CA . THR A 1 97 ? -12.292 3.422 19.982 1.00 90.25 97 THR A CA 1
ATOM 742 C C . THR A 1 97 ? -13.684 3.032 19.508 1.00 90.25 97 THR A C 1
ATOM 744 O O . THR A 1 97 ? -14.101 1.888 19.666 1.00 90.25 97 THR A O 1
ATOM 747 N N . THR A 1 98 ? -14.397 3.979 18.909 1.00 92.00 98 THR A N 1
ATOM 748 C CA . THR A 1 98 ? -15.693 3.734 18.269 1.00 92.00 98 THR A CA 1
ATOM 749 C C . THR A 1 98 ? -15.518 3.870 16.769 1.00 92.00 98 THR A C 1
ATOM 751 O O . THR A 1 98 ? -14.796 4.749 16.302 1.00 92.00 98 THR A O 1
ATOM 754 N N . SER A 1 99 ? -16.176 3.007 16.002 1.00 88.56 99 SER A N 1
ATOM 755 C CA . SER A 1 99 ? -16.230 3.148 14.551 1.00 88.56 99 SER A CA 1
ATOM 756 C C . SER A 1 99 ? -17.673 3.268 14.091 1.00 88.56 99 SER A C 1
ATOM 758 O O . SER A 1 99 ? -18.557 2.599 14.622 1.00 88.56 99 SER A O 1
ATOM 760 N N . ALA A 1 100 ? -17.903 4.149 13.126 1.00 88.81 100 ALA A N 1
ATOM 761 C CA . ALA A 1 100 ? -19.143 4.235 12.383 1.00 88.81 100 ALA A CA 1
ATOM 762 C C . ALA A 1 100 ? -18.890 3.636 11.001 1.00 88.81 100 ALA A C 1
ATOM 764 O O . ALA A 1 100 ? -18.037 4.119 10.254 1.00 88.81 100 ALA A O 1
ATOM 765 N N . MET A 1 101 ? -19.614 2.567 10.687 1.00 86.81 101 MET A N 1
ATOM 766 C CA . MET A 1 101 ? -19.564 1.914 9.386 1.00 86.81 101 MET A CA 1
ATOM 767 C C . MET A 1 101 ? -20.816 2.301 8.605 1.00 86.81 101 MET A C 1
ATOM 769 O O . MET A 1 101 ? -21.931 2.044 9.052 1.00 86.81 101 MET A O 1
ATOM 773 N N . GLY A 1 102 ? -20.629 2.963 7.467 1.00 84.44 102 GLY A N 1
ATOM 774 C CA . GLY A 1 102 ? -21.705 3.378 6.573 1.00 84.44 102 GLY A CA 1
ATOM 775 C C . GLY A 1 102 ? -21.626 2.627 5.253 1.00 84.44 102 GLY A C 1
ATOM 776 O O . GLY A 1 102 ? -20.555 2.549 4.654 1.00 84.44 102 GLY A O 1
ATOM 777 N N . ASN A 1 103 ? -22.754 2.103 4.779 1.00 80.94 103 ASN A N 1
ATOM 778 C CA . ASN A 1 103 ? -22.848 1.590 3.418 1.00 80.94 103 ASN A CA 1
ATOM 779 C C . ASN A 1 103 ? -22.937 2.777 2.443 1.00 80.94 103 ASN A C 1
ATOM 781 O O . ASN A 1 103 ? -23.899 3.540 2.480 1.00 80.94 103 ASN A O 1
ATOM 785 N N . ILE A 1 104 ? -21.907 2.948 1.620 1.00 83.25 104 ILE A N 1
ATOM 786 C CA . ILE A 1 104 ? -21.851 3.942 0.539 1.00 83.25 104 ILE A CA 1
ATOM 787 C C . ILE A 1 104 ? -22.162 3.323 -0.827 1.00 83.25 104 ILE A C 1
ATOM 789 O O . ILE A 1 104 ? -22.125 4.025 -1.835 1.00 83.25 104 ILE A O 1
ATOM 793 N N . ASP A 1 105 ? -22.453 2.023 -0.877 1.00 77.31 105 ASP A N 1
ATOM 794 C CA . ASP A 1 105 ? -23.041 1.412 -2.058 1.00 77.31 105 ASP A CA 1
ATOM 795 C C . ASP A 1 105 ? -24.481 1.914 -2.242 1.00 77.31 105 ASP A C 1
ATOM 797 O O . ASP A 1 105 ? -25.213 2.179 -1.287 1.00 77.31 105 ASP A O 1
ATOM 801 N N . HIS A 1 106 ? -24.914 2.012 -3.494 1.00 68.69 106 HIS A N 1
ATOM 802 C CA . HIS A 1 106 ? -26.259 2.449 -3.848 1.00 68.69 106 HIS A CA 1
ATOM 803 C C . HIS A 1 106 ? -27.317 1.356 -3.613 1.00 68.69 106 HIS A C 1
ATOM 805 O O . HIS A 1 106 ? -28.506 1.576 -3.862 1.00 68.69 106 HIS A O 1
ATOM 811 N N . ASN A 1 107 ? -26.894 0.177 -3.146 1.00 70.06 107 ASN A N 1
ATOM 812 C CA . ASN A 1 107 ? -27.766 -0.922 -2.769 1.00 70.06 107 ASN A CA 1
ATOM 813 C C . ASN A 1 107 ? -28.130 -0.853 -1.267 1.00 70.06 107 ASN A C 1
ATOM 815 O O . ASN A 1 107 ? -27.324 -1.261 -0.429 1.00 70.06 107 ASN A O 1
ATOM 819 N N . PRO A 1 108 ? -29.358 -0.436 -0.899 1.00 62.12 108 PRO A N 1
ATOM 820 C CA . PRO A 1 108 ? -29.783 -0.307 0.499 1.00 62.12 108 PRO A CA 1
ATOM 821 C C . PRO A 1 108 ? -29.920 -1.651 1.233 1.00 62.12 108 PRO A C 1
ATOM 823 O O . PRO A 1 108 ? -30.042 -1.669 2.454 1.00 62.12 108 PRO A O 1
ATOM 826 N N . THR A 1 109 ? -29.897 -2.775 0.507 1.00 64.62 109 THR A N 1
ATOM 827 C CA . THR A 1 109 ? -29.907 -4.128 1.092 1.00 64.62 109 THR A CA 1
ATOM 828 C C . THR A 1 109 ? -28.511 -4.705 1.308 1.00 64.62 109 THR A C 1
ATOM 830 O O . THR A 1 109 ? -28.377 -5.730 1.975 1.00 64.62 109 THR A O 1
ATOM 833 N N . ALA A 1 110 ? -27.466 -4.053 0.785 1.00 62.16 110 ALA A N 1
ATOM 834 C CA . ALA A 1 110 ? -26.094 -4.432 1.072 1.00 62.16 110 ALA A CA 1
ATOM 835 C C . ALA A 1 110 ? -25.774 -4.034 2.518 1.00 62.16 110 ALA A C 1
ATOM 837 O O . ALA A 1 110 ? -25.470 -2.886 2.835 1.00 62.16 110 ALA A O 1
ATOM 838 N N . THR A 1 111 ? -25.877 -4.985 3.436 1.00 60.88 111 THR A N 1
ATOM 839 C CA . THR A 1 111 ? -25.209 -4.854 4.726 1.00 60.88 111 THR A CA 1
ATOM 840 C C . THR A 1 111 ? -23.706 -4.847 4.472 1.00 60.88 111 THR A C 1
ATOM 842 O O . THR A 1 111 ? -23.209 -5.588 3.622 1.00 60.88 111 THR A O 1
ATOM 845 N N . THR A 1 112 ? -22.977 -3.980 5.181 1.00 60.50 112 THR A N 1
ATOM 846 C CA . THR A 1 112 ? -21.509 -3.950 5.157 1.00 60.50 112 THR A CA 1
ATOM 847 C C . THR A 1 112 ? -21.004 -5.376 5.348 1.00 60.50 112 THR A C 1
ATOM 849 O O . THR A 1 112 ? -21.243 -5.979 6.398 1.00 60.50 112 THR A O 1
ATOM 852 N N . SER A 1 113 ? -20.399 -5.954 4.310 1.00 55.69 113 SER A N 1
ATOM 853 C CA . SER A 1 113 ? -20.003 -7.356 4.346 1.00 55.69 113 SER A CA 1
ATOM 854 C C . SER A 1 113 ? -18.928 -7.533 5.413 1.00 55.69 113 SER A C 1
ATOM 856 O O . SER A 1 113 ? -17.899 -6.862 5.399 1.00 55.69 113 SER A O 1
ATOM 858 N N . THR A 1 114 ? -19.147 -8.472 6.336 1.00 57.50 114 THR A N 1
ATOM 859 C CA . THR A 1 114 ? -18.175 -8.820 7.388 1.00 57.50 114 THR A CA 1
ATOM 860 C C . THR A 1 114 ? -16.828 -9.266 6.815 1.00 57.50 114 THR A C 1
ATOM 862 O O . THR A 1 114 ? -15.824 -9.262 7.521 1.00 57.50 114 THR A O 1
ATOM 865 N N . ASN A 1 115 ? -16.803 -9.642 5.531 1.00 56.16 115 ASN A N 1
ATOM 866 C CA . ASN A 1 115 ? -15.663 -10.256 4.863 1.00 56.16 115 ASN A CA 1
ATOM 867 C C . ASN A 1 115 ? -15.179 -9.414 3.662 1.00 56.16 115 ASN A C 1
ATOM 869 O O . ASN A 1 115 ? -14.221 -9.798 2.995 1.00 56.16 115 ASN A O 1
ATOM 873 N N . SER A 1 116 ? -15.851 -8.298 3.348 1.00 61.38 116 SER A N 1
ATOM 874 C CA . SER A 1 116 ? -15.520 -7.396 2.241 1.00 61.38 116 SER A CA 1
ATOM 875 C C . SER A 1 116 ? -15.962 -5.972 2.564 1.00 61.38 116 SER A C 1
ATOM 877 O O . SER A 1 116 ? -17.145 -5.697 2.732 1.00 61.38 116 SER A O 1
ATOM 879 N N . PHE A 1 117 ? -15.014 -5.040 2.582 1.00 67.94 117 PHE A N 1
ATOM 880 C CA . PHE A 1 117 ? -15.293 -3.620 2.813 1.00 67.94 117 PHE A CA 1
ATOM 881 C C . PHE A 1 117 ? -15.649 -2.858 1.528 1.00 67.94 117 PHE A C 1
ATOM 883 O O . PHE A 1 117 ? -15.654 -1.626 1.526 1.00 67.94 117 PHE A O 1
ATOM 890 N N . HIS A 1 118 ? -15.923 -3.550 0.415 1.00 73.19 118 HIS A N 1
ATOM 891 C CA . HIS A 1 118 ? -16.366 -2.869 -0.800 1.00 73.19 118 HIS A CA 1
ATOM 892 C C . HIS A 1 118 ? -17.650 -2.079 -0.513 1.00 73.19 118 HIS A C 1
ATOM 894 O O . HIS A 1 118 ? -18.581 -2.607 0.090 1.00 73.19 118 HIS A O 1
ATOM 900 N N . GLY A 1 119 ? -17.684 -0.803 -0.905 1.00 76.50 119 GLY A N 1
ATOM 901 C CA . GLY A 1 119 ? -18.826 0.069 -0.626 1.00 76.50 119 GLY A CA 1
ATOM 902 C C . GLY A 1 119 ? -19.036 0.379 0.862 1.00 76.50 119 GLY A C 1
ATOM 903 O O . GLY A 1 119 ? -20.107 0.842 1.232 1.00 76.50 119 GLY A O 1
ATOM 904 N N . THR A 1 120 ? -18.045 0.145 1.731 1.00 82.25 120 THR A N 1
ATOM 905 C CA . THR A 1 120 ? -18.129 0.481 3.161 1.00 82.25 120 THR A CA 1
ATOM 906 C C . THR A 1 120 ? -17.252 1.686 3.482 1.00 82.25 120 THR A C 1
ATOM 908 O O . THR A 1 120 ? -16.029 1.631 3.371 1.00 82.25 120 THR A O 1
ATOM 911 N N . SER A 1 121 ? -17.874 2.773 3.926 1.00 85.75 121 SER A N 1
ATOM 912 C CA . SER A 1 121 ? -17.180 3.878 4.582 1.00 85.75 121 SER A CA 1
ATOM 913 C C . SER A 1 121 ? -16.964 3.539 6.053 1.00 85.75 121 SER A C 1
ATOM 915 O O . SER A 1 121 ? -17.886 3.077 6.726 1.00 85.75 121 SER A O 1
ATOM 917 N N . VAL A 1 122 ? -15.754 3.771 6.559 1.00 86.88 122 VAL A N 1
ATOM 918 C CA . VAL A 1 122 ? -15.400 3.541 7.964 1.00 86.88 122 VAL A CA 1
ATOM 919 C C . VAL A 1 122 ? -14.854 4.837 8.550 1.00 86.88 122 VAL A C 1
ATOM 921 O O . VAL A 1 122 ? -13.778 5.292 8.169 1.00 86.88 122 VAL A O 1
ATOM 924 N N . SER A 1 123 ? -15.577 5.405 9.511 1.00 90.69 123 SER A N 1
ATOM 925 C CA . SER A 1 123 ? -15.118 6.534 10.325 1.00 90.69 123 SER A CA 1
ATOM 926 C C . SER A 1 123 ? -14.708 6.022 11.697 1.00 90.69 123 SER A C 1
ATOM 928 O O . SER A 1 123 ? -15.493 5.338 12.349 1.00 90.69 123 SER A O 1
ATOM 930 N N . VAL A 1 124 ? -13.498 6.342 12.155 1.00 91.31 124 VAL A N 1
ATOM 931 C CA . VAL A 1 124 ? -12.956 5.856 13.434 1.00 91.31 124 VAL A CA 1
ATOM 932 C C . VAL A 1 124 ? -12.684 7.031 14.370 1.00 91.31 124 VAL A C 1
ATOM 934 O O . VAL A 1 124 ? -12.038 7.999 13.979 1.00 91.31 124 VAL A O 1
ATOM 937 N N . PHE A 1 125 ? -13.155 6.930 15.612 1.00 92.94 125 PHE A N 1
ATOM 938 C CA . PHE A 1 125 ? -13.045 7.955 16.648 1.00 92.94 125 PHE A CA 1
ATOM 939 C C . PHE A 1 125 ? -12.368 7.370 17.886 1.00 92.94 125 PHE A C 1
ATOM 941 O O . PHE A 1 125 ? -12.782 6.320 18.381 1.00 92.94 125 PHE A O 1
ATOM 948 N N . GLN A 1 126 ? -11.346 8.052 18.405 1.00 94.25 126 GLN A N 1
ATOM 949 C CA . GLN A 1 126 ? -10.698 7.682 19.665 1.00 94.25 126 GLN A CA 1
ATOM 950 C C . GLN A 1 126 ? -11.052 8.677 20.762 1.00 94.25 126 GLN A C 1
ATOM 952 O O . GLN A 1 126 ? -10.881 9.886 20.602 1.00 94.25 126 GLN A O 1
ATOM 957 N N . HIS A 1 127 ? -11.510 8.155 21.893 1.00 93.69 127 HIS A N 1
ATOM 958 C CA . HIS A 1 127 ? -11.919 8.952 23.040 1.00 93.69 127 HIS A CA 1
ATOM 959 C C . HIS A 1 127 ? -10.768 9.007 24.042 1.00 93.69 127 HIS A C 1
ATOM 961 O O . HIS A 1 127 ? -10.545 8.057 24.788 1.00 93.69 127 HIS A O 1
ATOM 967 N N . SER A 1 128 ? -10.026 10.117 24.039 1.00 92.50 128 SER A N 1
ATOM 968 C CA . SER A 1 128 ? -9.027 10.403 25.077 1.00 92.50 128 SER A CA 1
ATOM 969 C C . SER A 1 128 ? -9.641 11.227 26.207 1.00 92.50 128 SER A C 1
ATOM 971 O O . SER A 1 128 ? -10.456 12.115 25.951 1.00 92.50 128 SER A O 1
ATOM 973 N N . ILE A 1 129 ? -9.214 10.981 27.443 1.00 92.25 129 ILE A N 1
ATOM 974 C CA . ILE A 1 129 ? -9.551 11.815 28.608 1.00 92.25 129 ILE A CA 1
ATOM 975 C C . ILE A 1 129 ? -8.319 12.636 29.020 1.00 92.25 129 ILE A C 1
ATOM 977 O O . ILE A 1 129 ? -7.322 12.653 28.295 1.00 92.25 129 ILE A O 1
ATOM 981 N N . LYS A 1 130 ? -8.377 13.447 30.083 1.00 90.75 130 LYS A N 1
ATOM 982 C CA . LYS A 1 130 ? -7.210 14.267 30.475 1.00 90.75 130 LYS A CA 1
ATOM 983 C C . LYS A 1 130 ? -6.116 13.409 31.105 1.00 90.75 130 LYS A C 1
ATOM 985 O O . LYS A 1 130 ? -4.943 13.649 30.852 1.00 90.75 130 LYS A O 1
ATOM 990 N N . GLU A 1 131 ? -6.536 12.418 31.874 1.00 93.12 131 GLU A N 1
ATOM 991 C CA . GLU A 1 131 ? -5.718 11.518 32.678 1.00 93.12 131 GLU A CA 1
ATOM 992 C C . GLU A 1 131 ? -5.085 10.407 31.829 1.00 93.12 131 GLU A C 1
ATOM 994 O O . GLU A 1 131 ? -4.002 9.932 32.152 1.00 93.12 131 GLU A O 1
ATOM 999 N N . ASP A 1 132 ? -5.736 10.037 30.723 1.00 91.88 132 ASP A N 1
ATOM 1000 C CA . ASP A 1 132 ? -5.286 9.007 29.793 1.00 91.88 132 ASP A CA 1
ATOM 1001 C C . ASP A 1 132 ? -5.427 9.478 28.336 1.00 91.88 132 ASP A C 1
ATOM 1003 O O . ASP A 1 132 ? -6.526 9.679 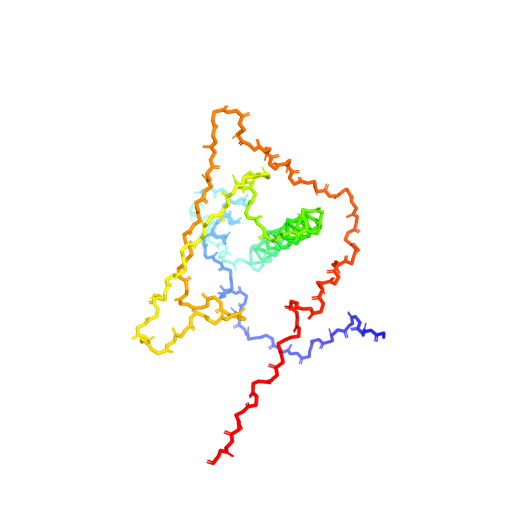27.800 1.00 91.88 132 ASP A O 1
ATOM 1007 N N . LYS A 1 133 ? -4.271 9.676 27.695 1.00 93.31 133 LYS A N 1
ATOM 1008 C CA . LYS A 1 133 ? -4.135 10.039 26.277 1.00 93.31 133 LYS A CA 1
ATOM 1009 C C . LYS A 1 133 ? -3.839 8.844 25.382 1.00 93.31 133 LYS A C 1
ATOM 1011 O O . LYS A 1 133 ? -3.644 9.041 24.180 1.00 93.31 133 LYS A O 1
ATOM 1016 N N . GLY A 1 134 ? -3.802 7.644 25.948 1.00 92.75 134 GLY A N 1
ATOM 1017 C CA . GLY A 1 134 ? -3.336 6.443 25.292 1.00 92.75 134 GLY A CA 1
ATOM 1018 C C . GLY A 1 134 ? -1.860 6.504 24.940 1.00 92.75 134 GLY A C 1
ATOM 1019 O O . GLY A 1 134 ? -1.180 7.527 25.075 1.00 92.75 134 GLY A O 1
ATOM 1020 N N . GLU A 1 135 ? -1.383 5.394 24.404 1.00 92.56 135 GLU A N 1
ATOM 1021 C CA . GLU A 1 135 ? 0.012 5.231 24.018 1.00 92.56 135 GLU A CA 1
ATOM 1022 C C . GLU A 1 135 ? 0.160 5.386 22.508 1.00 92.56 135 GLU A C 1
ATOM 1024 O O . GLU A 1 135 ? -0.619 4.837 21.722 1.00 92.56 135 GLU A O 1
ATOM 1029 N N . GLU A 1 136 ? 1.171 6.133 22.082 1.00 90.94 136 GLU A N 1
ATOM 1030 C CA . GLU A 1 136 ? 1.524 6.200 20.670 1.00 90.94 136 GLU A CA 1
ATOM 1031 C C . GLU A 1 136 ? 2.003 4.828 20.181 1.00 90.94 136 GLU A C 1
ATOM 1033 O O . GLU A 1 136 ? 2.723 4.106 20.878 1.00 90.94 136 GLU A O 1
ATOM 1038 N N . ARG A 1 137 ? 1.596 4.442 18.969 1.00 88.69 137 ARG A N 1
ATOM 1039 C CA . ARG A 1 137 ? 2.142 3.235 18.349 1.00 88.69 137 ARG A CA 1
ATOM 1040 C C . ARG A 1 137 ? 3.566 3.538 17.904 1.00 88.69 137 ARG A C 1
ATOM 1042 O O . ARG A 1 137 ? 3.797 4.473 17.149 1.00 88.69 137 ARG A O 1
ATOM 1049 N N . GLY A 1 138 ? 4.516 2.732 18.374 1.00 84.31 138 GLY A N 1
ATOM 1050 C CA . GLY A 1 138 ? 5.912 2.857 17.964 1.00 84.31 138 GLY A CA 1
ATOM 1051 C C . GLY A 1 138 ? 6.082 2.737 16.446 1.00 84.31 138 GLY A C 1
ATOM 1052 O O . GLY A 1 138 ? 5.285 2.083 15.766 1.00 84.31 138 GLY A O 1
ATOM 1053 N N . GLN A 1 139 ? 7.147 3.353 15.932 1.00 83.81 139 GLN A N 1
ATOM 1054 C CA . GLN A 1 139 ? 7.505 3.314 14.517 1.00 83.81 139 GLN A CA 1
ATOM 1055 C C . GLN A 1 139 ? 7.620 1.868 14.010 1.00 83.81 139 GLN A C 1
ATOM 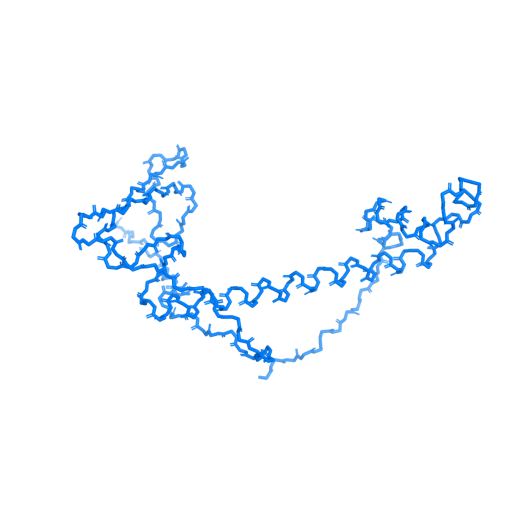1057 O O . GLN A 1 139 ? 8.068 0.972 14.731 1.00 83.81 139 GLN A O 1
ATOM 1062 N N . LEU A 1 140 ? 7.223 1.644 12.752 1.00 85.12 140 LEU A N 1
ATOM 1063 C CA . LEU A 1 140 ? 7.412 0.351 12.104 1.00 85.12 14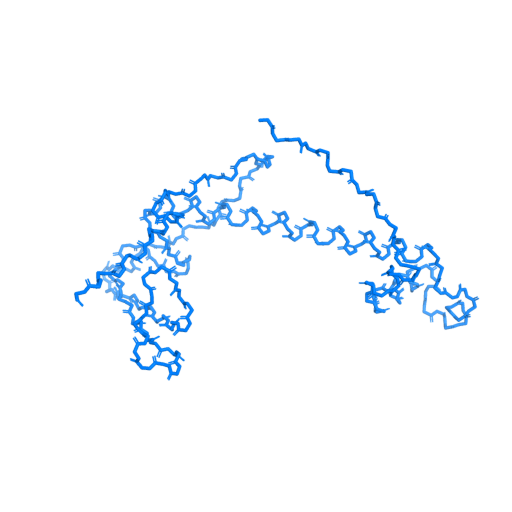0 LEU A CA 1
ATOM 1064 C C . LEU A 1 140 ? 8.895 -0.011 12.078 1.00 85.12 140 LEU A C 1
ATOM 1066 O O . LEU A 1 140 ? 9.720 0.735 11.550 1.00 85.12 140 LEU A O 1
ATOM 1070 N N . GLN A 1 141 ? 9.201 -1.185 12.619 1.00 80.50 141 GLN A N 1
ATOM 1071 C CA . GLN A 1 141 ? 10.532 -1.760 12.554 1.00 80.50 141 GLN A CA 1
ATOM 1072 C C . GLN A 1 141 ? 10.658 -2.527 11.242 1.00 80.50 141 GLN A C 1
ATOM 1074 O O . GLN A 1 141 ? 9.958 -3.513 11.003 1.00 80.50 141 GLN A O 1
ATOM 1079 N N . PHE A 1 142 ? 11.540 -2.052 10.371 1.00 75.94 142 PHE A N 1
ATOM 1080 C CA . PHE A 1 142 ? 11.919 -2.780 9.171 1.00 75.94 142 PHE A CA 1
ATOM 1081 C C . PHE A 1 142 ? 13.074 -3.703 9.552 1.00 75.94 142 PHE A C 1
ATOM 1083 O O . PHE A 1 142 ? 14.139 -3.229 9.935 1.00 75.94 142 PHE A O 1
ATOM 1090 N N . GLY A 1 143 ? 12.856 -5.018 9.496 1.00 62.38 143 GLY A N 1
ATOM 1091 C CA . GLY A 1 143 ? 13.921 -5.975 9.783 1.00 62.38 143 GLY A CA 1
ATOM 1092 C C . GLY A 1 143 ? 15.092 -5.813 8.808 1.00 62.38 143 GLY A C 1
ATOM 1093 O O . GLY A 1 143 ? 14.884 -5.626 7.608 1.00 62.38 143 GLY A O 1
ATOM 1094 N N . GLU A 1 144 ? 16.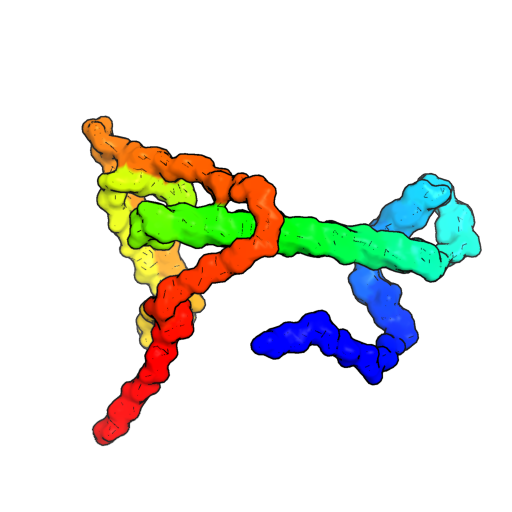320 -5.953 9.312 1.00 56.75 144 GLU A N 1
ATOM 1095 C CA . GLU A 1 144 ? 17.547 -6.029 8.499 1.00 56.75 144 GLU A CA 1
ATOM 1096 C C . GLU A 1 144 ? 17.631 -7.333 7.672 1.00 56.75 144 GLU A C 1
ATOM 1098 O O . GLU A 1 144 ? 18.564 -7.552 6.896 1.00 56.75 144 GLU A O 1
ATOM 1103 N N . GLU A 1 145 ? 16.651 -8.228 7.810 1.00 51.09 145 GLU A N 1
ATOM 1104 C CA . GLU A 1 145 ? 16.735 -9.586 7.298 1.00 51.09 145 GLU A CA 1
ATOM 1105 C C . GLU A 1 145 ? 16.354 -9.737 5.819 1.00 51.09 145 GLU A C 1
ATOM 1107 O O . GLU A 1 145 ? 15.328 -9.271 5.311 1.00 51.09 145 GLU A O 1
ATOM 1112 N N . LYS A 1 146 ? 17.221 -10.488 5.131 1.00 48.12 146 LYS A N 1
ATOM 1113 C CA . LYS A 1 146 ? 17.037 -11.033 3.786 1.00 48.12 146 LYS A CA 1
ATOM 1114 C C . LYS A 1 146 ? 15.670 -11.705 3.696 1.00 48.12 146 LYS A C 1
ATOM 1116 O O . LYS A 1 146 ? 15.440 -12.683 4.396 1.00 48.12 146 LYS A O 1
ATOM 1121 N N . VAL A 1 147 ? 14.826 -11.197 2.794 1.00 48.44 147 VAL A N 1
ATOM 1122 C CA . VAL A 1 147 ? 13.518 -11.731 2.372 1.00 48.44 147 VAL A CA 1
ATOM 1123 C C . VAL A 1 147 ? 13.385 -13.226 2.673 1.00 48.44 147 VAL A C 1
ATOM 1125 O O . VAL A 1 147 ? 13.791 -14.068 1.873 1.00 48.44 147 VAL A O 1
ATOM 1128 N N . LYS A 1 148 ? 12.812 -13.569 3.827 1.00 52.19 148 LYS A N 1
ATOM 1129 C CA . LYS A 1 148 ? 12.412 -14.937 4.133 1.00 52.19 148 LYS A CA 1
ATOM 1130 C C . LYS A 1 148 ? 11.068 -14.921 4.833 1.00 52.19 148 LYS A C 1
ATOM 1132 O O . LYS A 1 148 ? 10.939 -14.482 5.963 1.00 52.19 148 LYS A O 1
ATOM 1137 N N . ILE A 1 149 ? 10.113 -15.466 4.080 1.00 46.47 149 ILE A N 1
ATOM 1138 C CA . ILE A 1 149 ? 8.821 -15.997 4.501 1.00 46.47 149 ILE A CA 1
ATOM 1139 C C . ILE A 1 149 ? 7.882 -14.920 5.049 1.00 46.47 149 ILE A C 1
ATOM 1141 O O . ILE A 1 149 ? 7.953 -14.502 6.196 1.00 46.47 149 ILE A O 1
ATOM 1145 N N . VAL A 1 150 ? 6.952 -14.502 4.185 1.00 54.50 150 VAL A N 1
ATOM 1146 C CA . VAL A 1 150 ? 5.745 -13.778 4.595 1.00 54.50 150 VAL A CA 1
ATOM 1147 C C . VAL A 1 150 ? 5.068 -14.607 5.697 1.00 54.50 150 VAL A C 1
ATOM 1149 O O . VAL A 1 150 ? 4.740 -15.768 5.428 1.00 54.50 150 VAL A O 1
ATOM 1152 N N . PRO A 1 151 ? 4.877 -14.068 6.915 1.00 50.06 151 PRO A N 1
ATOM 1153 C CA . PRO A 1 151 ? 4.140 -14.765 7.960 1.00 50.06 151 PRO A CA 1
ATOM 1154 C C . PRO A 1 151 ? 2.760 -15.140 7.421 1.00 50.06 151 PRO A C 1
ATOM 1156 O O . PRO A 1 151 ? 2.077 -14.300 6.830 1.00 50.06 151 PRO A O 1
ATOM 1159 N N . LYS A 1 152 ? 2.356 -16.406 7.573 1.00 47.47 152 LYS A N 1
ATOM 1160 C CA . LYS A 1 152 ? 0.996 -16.805 7.204 1.00 47.47 152 LYS A CA 1
ATOM 1161 C C . LYS A 1 152 ? 0.026 -16.017 8.079 1.00 47.47 152 LYS A C 1
ATOM 1163 O O . LYS A 1 152 ? 0.120 -16.070 9.303 1.00 47.47 152 LYS A O 1
ATOM 1168 N N . LEU A 1 153 ? -0.875 -15.277 7.436 1.00 52.12 153 LEU A N 1
ATOM 1169 C CA . LEU A 1 153 ? -2.003 -14.655 8.119 1.00 52.12 153 LEU A CA 1
ATOM 1170 C C . LEU A 1 153 ? -2.807 -15.750 8.841 1.00 52.12 153 LEU A C 1
ATOM 1172 O O . LEU A 1 153 ? -2.896 -16.860 8.306 1.00 52.12 153 LEU A O 1
ATOM 1176 N N . PRO A 1 154 ? -3.380 -15.465 10.026 1.00 67.75 154 PRO A N 1
ATOM 1177 C CA . PRO A 1 154 ? -4.234 -16.422 10.716 1.00 67.75 154 PRO A CA 1
ATOM 1178 C C . PRO A 1 154 ? -5.358 -16.902 9.796 1.00 67.75 154 PRO A C 1
ATOM 1180 O O . PRO A 1 154 ? -5.901 -16.110 9.023 1.00 67.75 154 PRO A O 1
ATOM 1183 N N . ASP A 1 155 ? -5.744 -18.174 9.911 1.00 60.91 155 ASP A N 1
ATOM 1184 C CA . ASP A 1 155 ? -6.728 -18.795 9.012 1.00 60.91 155 ASP A CA 1
ATOM 1185 C C . ASP A 1 155 ? -8.084 -18.068 9.006 1.00 60.91 155 ASP A C 1
ATOM 1187 O O . ASP A 1 155 ? -8.817 -18.128 8.023 1.00 60.91 155 ASP A O 1
ATOM 1191 N N . SER A 1 156 ? -8.411 -17.321 10.065 1.00 60.62 156 SER A N 1
ATOM 1192 C CA . SER A 1 156 ? -9.612 -16.480 10.140 1.00 60.62 156 SER A CA 1
ATOM 1193 C C . SER A 1 156 ? -9.637 -15.326 9.129 1.00 60.62 156 SER A C 1
ATOM 1195 O O . SER A 1 156 ? -10.711 -14.814 8.836 1.00 60.62 156 SER A O 1
ATOM 1197 N N . PHE A 1 157 ? -8.480 -14.908 8.605 1.00 52.91 157 PHE A N 1
ATOM 1198 C CA . PHE A 1 157 ? -8.355 -13.837 7.607 1.00 52.91 157 PHE A CA 1
ATOM 1199 C C . PHE A 1 157 ? -8.298 -14.361 6.165 1.00 52.91 157 PHE A C 1
ATOM 1201 O O . PHE A 1 157 ? -8.410 -13.575 5.227 1.00 52.91 157 PHE A O 1
ATOM 1208 N N . THR A 1 158 ? -8.111 -15.669 5.970 1.00 54.84 158 THR A N 1
ATOM 1209 C CA . THR A 1 158 ? -7.981 -16.303 4.646 1.00 54.84 158 THR A CA 1
ATOM 1210 C C . THR A 1 158 ? -9.122 -17.269 4.327 1.00 54.84 158 THR A C 1
ATOM 1212 O O . THR A 1 158 ? -9.469 -17.416 3.158 1.00 54.84 158 THR A O 1
ATOM 1215 N N . ASN A 1 159 ? -9.751 -17.891 5.331 1.00 52.09 159 ASN A N 1
ATOM 1216 C CA . ASN A 1 159 ? -10.899 -18.777 5.142 1.00 52.09 159 ASN A CA 1
ATOM 1217 C C . ASN A 1 159 ? -12.224 -18.028 5.290 1.00 52.09 159 ASN A C 1
ATOM 1219 O O . ASN A 1 159 ? -12.834 -17.990 6.361 1.00 52.09 159 ASN A O 1
ATOM 1223 N N . VAL A 1 160 ? -12.725 -17.509 4.171 1.00 56.84 160 VAL A N 1
ATOM 1224 C CA . VAL A 1 160 ? -14.140 -17.152 4.043 1.00 56.84 160 VAL A CA 1
ATOM 1225 C C . VAL A 1 160 ? -14.927 -18.437 3.787 1.00 56.84 160 VAL A C 1
ATOM 1227 O O . VAL A 1 160 ? -14.797 -19.051 2.729 1.00 56.84 160 VAL A O 1
ATOM 1230 N N . ARG A 1 161 ? -15.726 -18.882 4.765 1.00 52.59 161 ARG A N 1
ATOM 1231 C CA . ARG A 1 161 ? -16.587 -20.061 4.583 1.00 52.59 161 ARG A CA 1
ATOM 1232 C C . ARG A 1 161 ? -17.647 -19.767 3.510 1.00 52.59 161 ARG A C 1
ATOM 1234 O O . ARG A 1 161 ? -18.202 -18.667 3.525 1.00 52.59 161 ARG A O 1
ATOM 1241 N N . PRO A 1 162 ? -17.960 -20.725 2.618 1.00 56.22 162 PRO A N 1
ATOM 1242 C CA . PRO A 1 162 ? -19.072 -20.587 1.687 1.00 56.22 162 PRO A CA 1
ATOM 1243 C C . PRO A 1 162 ? -20.360 -20.270 2.448 1.00 56.22 162 PRO A C 1
ATOM 1245 O O . PRO A 1 162 ? -20.706 -20.962 3.408 1.00 56.22 162 PRO A O 1
ATOM 1248 N N . ALA A 1 163 ? -21.057 -19.217 2.032 1.00 51.06 163 ALA A N 1
ATOM 1249 C CA . ALA A 1 163 ? -22.396 -18.935 2.521 1.00 51.06 163 ALA A CA 1
ATOM 1250 C C . ALA A 1 163 ? -23.349 -19.956 1.887 1.00 51.06 163 ALA A C 1
ATOM 1252 O O . ALA A 1 163 ? -23.596 -19.915 0.683 1.00 51.06 163 ALA A O 1
ATOM 1253 N N . PHE A 1 164 ? -23.846 -20.903 2.680 1.00 61.19 164 PHE A N 1
ATOM 1254 C CA . PHE A 1 164 ? -24.902 -21.803 2.233 1.00 61.19 164 PHE A CA 1
ATOM 1255 C C . PHE A 1 164 ? -26.247 -21.102 2.402 1.00 61.19 164 PHE A C 1
ATOM 1257 O O . PHE A 1 164 ? -26.597 -20.667 3.500 1.00 61.19 164 PHE A O 1
ATOM 1264 N N . PHE A 1 165 ? -26.998 -20.995 1.310 1.00 46.66 165 PHE A N 1
ATOM 1265 C CA . PHE A 1 165 ? -28.400 -20.609 1.357 1.00 46.66 165 PHE A CA 1
ATOM 1266 C C . PHE A 1 165 ? -29.219 -21.849 1.713 1.00 46.66 165 PHE A C 1
ATOM 1268 O O . PHE A 1 165 ? -29.236 -22.817 0.952 1.00 46.66 165 PHE A O 1
ATOM 1275 N N . ASN A 1 166 ? -29.902 -21.825 2.858 1.00 45.53 166 ASN A N 1
ATOM 1276 C CA . ASN A 1 166 ? -30.969 -22.785 3.112 1.00 45.53 166 ASN A CA 1
ATOM 1277 C C . ASN A 1 166 ? -32.146 -22.409 2.210 1.00 45.53 166 ASN A C 1
ATOM 1279 O O . ASN A 1 166 ? -32.772 -21.367 2.405 1.00 45.53 166 ASN A O 1
ATOM 1283 N N . MET A 1 167 ? -32.420 -23.242 1.208 1.00 43.38 167 MET A N 1
ATOM 1284 C CA . MET A 1 167 ? -33.712 -23.234 0.534 1.00 43.38 167 MET A CA 1
ATOM 1285 C C . MET A 1 167 ? -34.725 -23.856 1.498 1.00 43.38 167 MET A C 1
ATOM 1287 O O . MET A 1 167 ? -34.655 -25.056 1.761 1.00 43.38 167 MET A O 1
ATOM 1291 N N . ASN A 1 168 ? -35.601 -23.021 2.058 1.00 47.88 168 ASN A N 1
ATOM 1292 C CA . ASN A 1 168 ? -36.877 -23.467 2.619 1.00 47.88 168 ASN A CA 1
ATOM 1293 C C . ASN A 1 168 ? -37.902 -23.587 1.493 1.00 47.88 168 ASN A C 1
ATOM 1295 O O . ASN A 1 168 ? -37.906 -22.681 0.627 1.00 47.88 168 ASN A O 1
#

pLDDT: mean 74.22, std 14.7, range [37.09, 94.25]

Foldseek 3Di:
DDDPDDDDPDDDDVCPLVVVFDPVLLVVLLCVVPNPDPVVDVVPDSDPVSSVVRVVVVVVVVVVVVVVVLLVVLLLLVLCVVLVHNDDQADAPPWDKDKDKDQQDPDPPDDCDPLDNVSIDIDMDTDADPVGPHHHRDDRDRDPDDDDDRPDDPVVNVDDDDDDDDDD

Organism: Petrolisthes cinctipes (NCBI:txid88211)

Secondary structure (DSSP, 8-state):
---------PPPPTTHHHHHS-HHHHHHHHHHHHTT-HHHHHHH-S-HHHHHHHHHHHHHHHHHHHHHHHHHHHHHHHHHHHHTS---TTSPBSSEEEEEEEE-SS-TT---BTTB-TTEEEEEEEE--SS---BPPPPP----S-S--PPPPPGGGT----------

Radius of gyration: 25.4 Å; chains: 1; bounding box: 60×47×69 Å